Protein AF-A0A8T3TW30-F1 (afdb_monomer_lite)

pLDDT: mean 92.32, std 4.97, range [72.94, 98.19]

Sequence (101 aa):
MQRTKDGTIIVSATDLVGYLACDHLSTLELGRVEGKWERPPRRADPTVQFMQDRGDAHEAAHLAKLRGEGRSVIEIQTDELRTPAQLHAAEAATLDAMREG

Foldseek 3Di:
DAADPVGDDDDDPVLVVLCVVPVVSNVVVVCCNVVVDDDDDDDDDVVVVVVVVVVVVVVVVVVVVCVVVVHDDDDQDDPPQPDPVSVVVSVVVVVVVVVVD

Structure (mmCIF, N/CA/C/O backbone):
data_AF-A0A8T3TW30-F1
#
_entry.id   AF-A0A8T3TW30-F1
#
loop_
_atom_site.group_PDB
_atom_site.id
_atom_site.type_symbol
_atom_site.label_atom_id
_atom_site.label_alt_id
_atom_site.label_comp_id
_atom_site.label_asym_id
_atom_site.label_entity_id
_atom_site.label_seq_id
_atom_site.pdbx_PDB_ins_code
_atom_site.Cartn_x
_atom_site.Cartn_y
_atom_site.Cartn_z
_atom_site.occupancy
_atom_site.B_iso_or_equiv
_atom_site.auth_seq_id
_atom_site.auth_comp_id
_atom_site.auth_asym_id
_atom_site.auth_atom_id
_atom_site.pdbx_PDB_model_num
ATOM 1 N N . MET A 1 1 ? 5.882 -0.447 -8.440 1.00 90.44 1 MET A N 1
ATOM 2 C CA . MET A 1 1 ? 6.440 0.827 -8.920 1.00 90.44 1 MET A CA 1
ATOM 3 C C . MET A 1 1 ? 5.502 1.434 -9.944 1.00 90.44 1 MET A C 1
ATOM 5 O O . MET A 1 1 ? 4.909 0.706 -10.748 1.00 90.44 1 MET A O 1
ATOM 9 N N . GLN A 1 2 ? 5.371 2.754 -9.930 1.00 88.75 2 GLN A N 1
ATOM 10 C CA . GLN A 1 2 ? 4.594 3.532 -10.894 1.00 88.75 2 GLN A CA 1
ATOM 11 C C . GLN A 1 2 ? 5.421 4.729 -11.366 1.00 88.75 2 GLN A C 1
ATOM 13 O O . GLN A 1 2 ? 6.267 5.217 -10.624 1.00 88.75 2 GLN A O 1
ATOM 18 N N . ARG A 1 3 ? 5.171 5.201 -12.589 1.00 89.50 3 ARG A N 1
ATOM 19 C CA . ARG A 1 3 ? 5.806 6.401 -13.140 1.00 89.50 3 ARG A CA 1
ATOM 20 C C . ARG A 1 3 ? 4.741 7.453 -13.414 1.00 89.50 3 ARG A C 1
ATOM 22 O O . ARG A 1 3 ? 3.746 7.166 -14.078 1.00 89.50 3 ARG A O 1
ATOM 29 N N . THR A 1 4 ? 4.943 8.650 -12.889 1.00 86.88 4 THR A N 1
ATOM 30 C CA . THR A 1 4 ? 4.053 9.793 -13.099 1.00 86.88 4 THR A CA 1
ATOM 31 C C . THR A 1 4 ? 4.309 10.456 -14.456 1.00 86.88 4 THR A C 1
ATOM 33 O O . THR A 1 4 ? 5.280 10.143 -15.150 1.00 86.88 4 THR A O 1
ATOM 36 N N . LYS A 1 5 ? 3.445 11.400 -14.857 1.00 85.94 5 LYS A N 1
ATOM 37 C CA . LYS A 1 5 ? 3.590 12.126 -16.135 1.00 85.94 5 LYS A CA 1
ATOM 38 C C . LYS A 1 5 ? 4.865 12.976 -16.203 1.00 85.94 5 LYS A C 1
ATOM 40 O O . LYS A 1 5 ? 5.448 13.098 -17.272 1.00 85.94 5 LYS A O 1
ATOM 45 N N . ASP A 1 6 ? 5.293 13.533 -15.075 1.00 87.25 6 ASP A N 1
ATOM 46 C CA . ASP A 1 6 ? 6.541 14.289 -14.896 1.00 87.25 6 ASP A CA 1
ATOM 47 C C . ASP A 1 6 ? 7.782 13.387 -14.767 1.00 87.25 6 ASP A C 1
ATOM 49 O O . ASP A 1 6 ? 8.903 13.877 -14.695 1.00 87.25 6 ASP A O 1
ATOM 53 N N . GLY A 1 7 ? 7.605 12.062 -14.795 1.00 86.69 7 GLY A N 1
ATOM 54 C CA . GLY A 1 7 ? 8.696 11.092 -14.804 1.00 86.69 7 GLY A CA 1
ATOM 55 C C . GLY A 1 7 ? 9.160 10.629 -13.424 1.00 86.69 7 GLY A C 1
ATOM 56 O O . GLY A 1 7 ? 10.019 9.748 -13.370 1.00 86.69 7 GLY A O 1
ATOM 57 N N . THR A 1 8 ? 8.572 11.148 -12.345 1.00 87.62 8 THR A N 1
ATOM 58 C CA . THR A 1 8 ? 8.812 10.704 -10.967 1.00 87.62 8 THR A CA 1
ATOM 59 C C . THR A 1 8 ? 8.400 9.240 -10.788 1.00 87.62 8 THR A C 1
ATOM 61 O O . THR A 1 8 ? 7.352 8.804 -11.275 1.00 87.62 8 THR A O 1
ATOM 64 N N . ILE A 1 9 ? 9.230 8.463 -10.086 1.00 89.75 9 ILE A N 1
ATOM 65 C CA . ILE A 1 9 ? 8.931 7.070 -9.739 1.00 89.75 9 ILE A CA 1
ATOM 66 C C .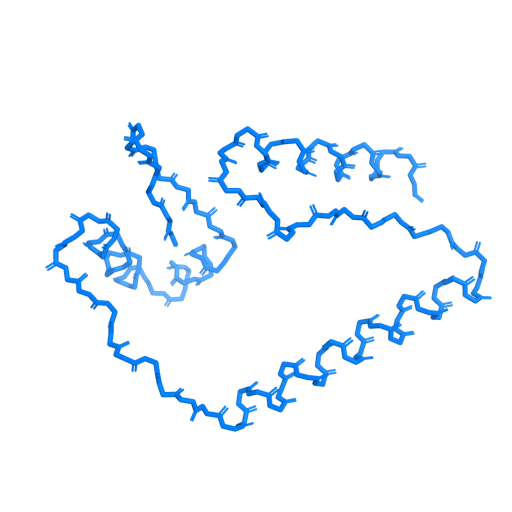 ILE A 1 9 ? 8.347 7.021 -8.332 1.00 89.75 9 ILE A C 1
ATOM 68 O O . ILE A 1 9 ? 8.960 7.490 -7.378 1.00 89.75 9 ILE A O 1
ATOM 72 N N . ILE A 1 10 ? 7.174 6.408 -8.215 1.00 89.62 10 ILE A N 1
ATOM 73 C CA . ILE A 1 10 ? 6.507 6.125 -6.947 1.00 89.62 10 ILE A CA 1
ATOM 74 C C . ILE A 1 10 ? 6.709 4.647 -6.623 1.00 89.62 10 ILE A C 1
ATOM 76 O O . ILE A 1 10 ? 6.458 3.768 -7.461 1.00 89.62 10 ILE A O 1
ATOM 80 N N . VAL A 1 11 ? 7.148 4.380 -5.396 1.00 90.94 11 VAL A N 1
ATOM 81 C CA . VAL A 1 11 ? 7.360 3.034 -4.858 1.00 90.94 11 VAL A CA 1
ATOM 82 C C . VAL A 1 11 ? 6.371 2.752 -3.732 1.00 90.94 11 VAL A C 1
ATOM 84 O O . VAL A 1 11 ? 5.975 3.660 -3.007 1.00 90.94 11 VAL A O 1
ATOM 87 N N . SER A 1 12 ? 5.959 1.494 -3.596 1.00 89.62 12 SER A N 1
ATOM 88 C CA . SER A 1 12 ? 5.096 1.028 -2.508 1.00 89.62 12 SER A CA 1
ATOM 89 C C . SER A 1 12 ? 5.827 0.061 -1.575 1.00 89.62 12 SER A C 1
ATOM 91 O O . SER A 1 12 ? 6.931 -0.403 -1.869 1.00 89.62 12 SER A O 1
ATOM 93 N N . ALA A 1 13 ? 5.182 -0.315 -0.467 1.00 91.56 13 ALA A N 1
ATOM 94 C CA . ALA A 1 13 ? 5.689 -1.354 0.430 1.00 91.56 13 ALA A CA 1
ATOM 95 C C . ALA A 1 13 ? 5.971 -2.681 -0.303 1.00 91.56 13 ALA A C 1
ATOM 97 O O . ALA A 1 13 ? 6.951 -3.357 -0.002 1.00 91.56 13 ALA A O 1
ATOM 98 N N . THR A 1 14 ? 5.165 -3.035 -1.311 1.00 91.12 14 THR A N 1
ATOM 99 C CA . THR A 1 14 ? 5.397 -4.229 -2.139 1.00 91.12 14 THR A CA 1
ATOM 100 C C . THR A 1 14 ? 6.705 -4.144 -2.921 1.00 91.12 14 THR A C 1
ATOM 102 O O . THR A 1 14 ? 7.388 -5.155 -3.051 1.00 91.12 14 THR A O 1
ATOM 105 N N . ASP A 1 15 ? 7.079 -2.962 -3.416 1.00 94.06 15 ASP A N 1
ATOM 106 C CA . ASP A 1 15 ? 8.349 -2.778 -4.128 1.00 94.06 15 ASP A CA 1
ATOM 107 C C . ASP A 1 15 ? 9.543 -2.945 -3.184 1.00 94.06 15 ASP A C 1
ATOM 109 O O . ASP A 1 15 ? 10.537 -3.569 -3.549 1.00 94.06 15 ASP A O 1
ATOM 113 N N . LEU A 1 16 ? 9.424 -2.444 -1.949 1.00 94.12 16 LEU A N 1
ATOM 114 C CA . LEU A 1 16 ? 10.443 -2.627 -0.917 1.00 94.12 16 LEU A CA 1
ATOM 115 C C . LEU A 1 16 ? 10.595 -4.103 -0.532 1.00 94.12 16 LEU A C 1
ATOM 117 O O . LEU A 1 16 ? 11.709 -4.618 -0.507 1.00 94.12 16 LEU A O 1
ATOM 121 N N . VAL A 1 17 ? 9.486 -4.801 -0.268 1.00 96.06 17 VAL A N 1
ATOM 122 C CA . VAL A 1 17 ? 9.503 -6.244 0.027 1.00 96.06 17 VAL A CA 1
ATOM 123 C C . VAL A 1 17 ? 10.085 -7.027 -1.151 1.00 96.06 17 VAL A C 1
ATOM 125 O O . VAL A 1 17 ? 10.898 -7.924 -0.943 1.00 96.06 17 VAL A O 1
ATOM 128 N N . GLY A 1 18 ? 9.722 -6.658 -2.382 1.00 94.19 18 GLY A N 1
ATOM 129 C CA . GLY A 1 18 ? 10.276 -7.242 -3.599 1.00 94.19 18 GLY A CA 1
ATOM 130 C C . GLY A 1 18 ? 11.793 -7.088 -3.678 1.00 94.19 18 GLY A C 1
ATOM 131 O O . GLY A 1 18 ? 12.480 -8.082 -3.887 1.00 94.19 18 GLY A O 1
ATOM 132 N N . TYR A 1 19 ? 12.312 -5.882 -3.425 1.00 95.00 19 TYR A N 1
ATOM 133 C CA . TYR A 1 19 ? 13.751 -5.614 -3.376 1.00 95.00 19 TYR A CA 1
ATOM 134 C C . TYR A 1 19 ? 14.469 -6.443 -2.305 1.00 95.00 19 TYR A C 1
ATOM 136 O O . TYR A 1 19 ? 15.507 -7.039 -2.578 1.00 95.00 19 TYR A O 1
ATOM 144 N N . LEU A 1 20 ? 13.909 -6.497 -1.092 1.00 96.50 20 LEU A N 1
ATOM 145 C CA . LEU A 1 20 ? 14.489 -7.249 0.024 1.00 96.50 20 LEU A CA 1
ATOM 146 C C . LEU A 1 20 ? 14.504 -8.760 -0.236 1.00 96.50 20 LEU A C 1
ATOM 148 O O . LEU A 1 20 ? 15.407 -9.450 0.230 1.00 96.50 20 LEU A O 1
ATOM 152 N N . ALA A 1 21 ? 13.516 -9.274 -0.969 1.00 95.50 21 ALA A N 1
ATOM 153 C CA . ALA A 1 21 ? 13.478 -10.671 -1.379 1.00 95.50 21 ALA A CA 1
ATOM 154 C C . ALA A 1 21 ? 14.445 -10.958 -2.540 1.00 95.50 21 ALA A C 1
ATOM 156 O O . ALA A 1 21 ? 15.084 -12.009 -2.563 1.00 95.50 21 ALA A O 1
ATOM 157 N N . CYS A 1 22 ? 14.523 -10.052 -3.519 1.00 95.81 22 CYS A N 1
ATOM 158 C CA . CYS A 1 22 ? 15.358 -10.179 -4.706 1.00 95.81 22 CYS A CA 1
ATOM 159 C C . CYS A 1 22 ? 15.562 -8.809 -5.377 1.00 95.81 22 CYS A C 1
ATOM 161 O O . CYS A 1 22 ? 14.644 -8.245 -5.974 1.00 95.81 22 CYS A O 1
ATOM 163 N N . ASP A 1 23 ? 16.790 -8.304 -5.365 1.00 92.94 23 ASP A N 1
ATOM 164 C CA . ASP A 1 23 ? 17.180 -7.057 -6.031 1.00 92.94 23 ASP A CA 1
ATOM 165 C C . ASP A 1 23 ? 16.857 -7.050 -7.539 1.00 92.94 23 ASP A C 1
ATOM 167 O O . ASP A 1 23 ? 16.370 -6.048 -8.072 1.00 92.94 23 ASP A O 1
ATOM 171 N N . HIS A 1 24 ? 17.026 -8.188 -8.219 1.00 94.94 24 HI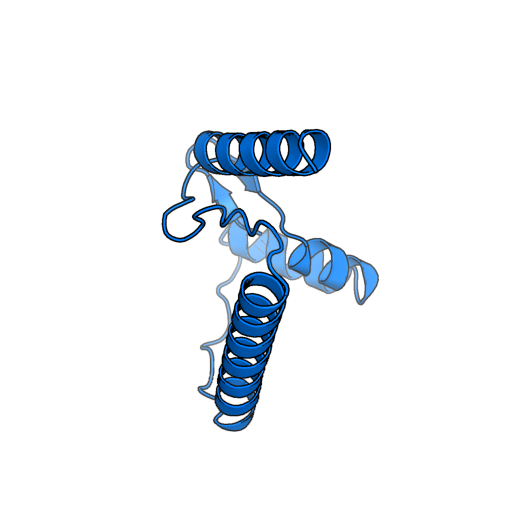S A N 1
ATOM 172 C CA . HIS A 1 24 ? 16.691 -8.348 -9.636 1.00 94.94 24 HIS A CA 1
ATOM 173 C C . HIS A 1 24 ? 15.198 -8.108 -9.924 1.00 94.94 24 HIS A C 1
ATOM 175 O O . HIS A 1 24 ? 14.859 -7.559 -10.975 1.00 94.94 24 HIS A O 1
ATOM 181 N N . LEU A 1 25 ? 14.291 -8.434 -8.995 1.00 93.88 25 LEU A N 1
ATOM 182 C CA . LEU A 1 25 ? 12.863 -8.145 -9.169 1.00 93.88 25 LEU A CA 1
ATOM 183 C C . LEU A 1 25 ? 12.610 -6.636 -9.281 1.00 93.88 25 LEU A C 1
ATOM 185 O O . LEU A 1 25 ? 11.809 -6.204 -10.110 1.00 93.88 25 LEU A O 1
ATOM 189 N N . SER A 1 26 ? 13.336 -5.824 -8.515 1.00 94.19 26 SER A N 1
ATOM 190 C CA . SER A 1 26 ? 13.246 -4.365 -8.610 1.00 94.19 26 SER A CA 1
ATOM 191 C C . SER A 1 26 ? 13.787 -3.837 -9.934 1.00 94.19 26 SER A C 1
ATOM 193 O O . SER A 1 26 ? 13.191 -2.928 -10.507 1.00 94.19 26 SER A O 1
ATOM 195 N N . THR A 1 27 ? 14.860 -4.425 -10.475 1.00 94.56 27 THR A N 1
ATOM 196 C CA . THR A 1 27 ? 15.334 -4.105 -11.833 1.00 94.56 27 THR A CA 1
ATOM 197 C C . THR A 1 27 ? 14.274 -4.432 -12.888 1.00 94.56 27 THR A C 1
ATOM 199 O O . THR A 1 27 ? 14.040 -3.629 -13.794 1.00 94.56 27 THR A O 1
ATOM 202 N N . LEU A 1 28 ? 13.598 -5.579 -12.754 1.00 94.88 28 LEU A N 1
ATOM 203 C CA . LEU A 1 28 ? 12.503 -5.979 -13.640 1.00 94.88 28 LEU A CA 1
ATOM 204 C C . LEU A 1 28 ? 11.314 -5.010 -13.546 1.00 94.88 28 LEU A C 1
ATOM 206 O O . LEU A 1 28 ? 10.766 -4.587 -14.563 1.00 94.88 28 LEU A O 1
ATOM 210 N N . GLU A 1 29 ? 10.925 -4.603 -12.342 1.00 94.12 29 GLU A N 1
ATOM 211 C CA . GLU A 1 29 ? 9.849 -3.628 -12.154 1.00 94.12 29 GLU A CA 1
ATOM 212 C C . GLU A 1 29 ? 10.220 -2.229 -12.659 1.00 94.12 29 GLU A C 1
ATOM 214 O O . GLU A 1 29 ? 9.367 -1.558 -13.250 1.00 94.12 29 GLU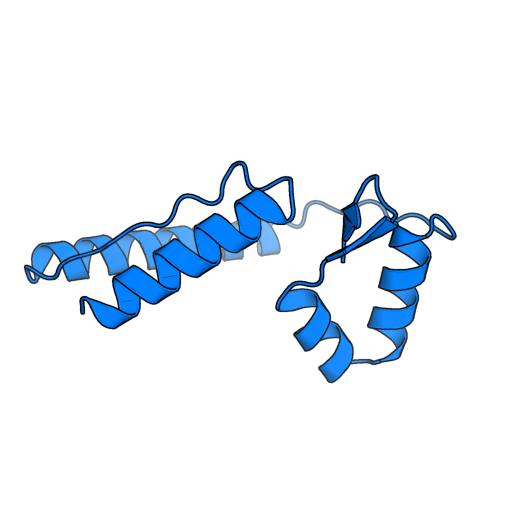 A O 1
ATOM 219 N N . LEU A 1 30 ? 11.484 -1.816 -12.517 1.00 94.12 30 LEU A N 1
ATOM 220 C CA . LEU A 1 30 ? 11.981 -0.553 -13.057 1.00 94.12 30 LEU A CA 1
ATOM 221 C C . LEU A 1 30 ? 11.905 -0.535 -14.588 1.00 94.12 30 LEU A C 1
ATOM 223 O O . LEU A 1 30 ? 11.302 0.364 -15.171 1.00 94.12 30 LEU A O 1
ATOM 227 N N . GLY A 1 31 ? 12.442 -1.555 -15.260 1.00 95.25 31 GLY A N 1
ATOM 228 C CA . GLY A 1 31 ? 12.385 -1.586 -16.721 1.00 95.25 31 GLY A CA 1
ATOM 229 C C . GLY A 1 31 ? 10.955 -1.673 -17.262 1.00 95.25 31 GLY A C 1
ATOM 230 O O . GLY A 1 31 ? 10.673 -1.113 -18.319 1.00 95.25 31 GLY A O 1
ATOM 231 N N . ARG A 1 32 ? 10.014 -2.255 -16.506 1.00 95.12 32 ARG A N 1
ATOM 232 C CA . ARG A 1 32 ? 8.587 -2.209 -16.850 1.00 95.12 32 ARG A CA 1
ATOM 233 C C . ARG A 1 32 ? 8.025 -0.790 -16.801 1.00 95.12 32 ARG A C 1
ATOM 235 O O . ARG A 1 32 ? 7.312 -0.394 -17.718 1.00 95.12 32 ARG A O 1
ATOM 242 N N . VAL A 1 33 ? 8.304 -0.015 -15.747 1.00 94.00 33 VAL A N 1
ATOM 243 C CA . VAL A 1 33 ? 7.814 1.379 -15.665 1.00 94.00 33 VAL A CA 1
ATOM 244 C C . VAL A 1 33 ? 8.513 2.314 -16.657 1.00 94.00 33 VAL A C 1
ATOM 246 O O . VAL A 1 33 ? 7.954 3.347 -17.021 1.00 94.00 33 VAL A O 1
ATOM 249 N N . GLU A 1 34 ? 9.697 1.935 -17.136 1.00 93.38 34 GLU A N 1
ATOM 250 C CA . GLU A 1 34 ? 10.410 2.590 -18.238 1.00 93.38 34 GLU A CA 1
ATOM 251 C C . GLU A 1 34 ? 9.930 2.142 -19.632 1.00 93.38 34 GLU A C 1
ATOM 253 O O . GLU A 1 34 ? 10.354 2.717 -20.632 1.00 93.38 34 GLU A O 1
ATOM 258 N N . GLY A 1 35 ? 9.047 1.140 -19.720 1.00 93.50 35 GLY A N 1
ATOM 259 C CA . GLY A 1 35 ? 8.503 0.637 -20.986 1.00 93.50 35 GLY A CA 1
ATOM 260 C C . GLY A 1 35 ? 9.427 -0.309 -21.760 1.00 93.50 35 GLY A C 1
ATOM 261 O O . GLY A 1 35 ? 9.206 -0.537 -22.945 1.00 93.50 35 GLY A O 1
ATOM 262 N N . LYS A 1 36 ? 10.457 -0.877 -21.120 1.00 96.38 36 LYS A N 1
ATOM 263 C CA . LYS A 1 36 ? 11.371 -1.856 -21.741 1.00 96.38 36 LYS A CA 1
ATOM 264 C C . LYS A 1 36 ? 10.715 -3.221 -21.964 1.00 96.38 36 LYS A C 1
ATOM 266 O O . LYS A 1 36 ? 11.119 -3.954 -22.861 1.00 96.38 36 LYS A O 1
ATOM 271 N N . TRP A 1 37 ? 9.725 -3.567 -21.144 1.00 95.38 37 TRP A N 1
ATOM 272 C CA . TRP A 1 37 ? 8.924 -4.786 -21.262 1.00 95.38 37 TRP A CA 1
ATOM 273 C C . TRP A 1 37 ? 7.579 -4.624 -20.555 1.00 95.38 37 TRP A C 1
ATOM 275 O O . TRP A 1 37 ? 7.410 -3.785 -19.669 1.00 95.38 37 TRP A O 1
ATOM 285 N N . GLU A 1 38 ? 6.624 -5.471 -20.922 1.00 92.50 38 GLU A N 1
ATOM 286 C CA . GLU A 1 38 ? 5.312 -5.536 -20.286 1.00 92.50 38 GLU A CA 1
ATOM 287 C C . GLU A 1 38 ? 5.264 -6.626 -19.212 1.00 92.50 38 GLU A C 1
ATOM 289 O O . GLU A 1 38 ? 6.056 -7.572 -19.204 1.00 92.50 38 GLU A O 1
ATOM 294 N N . ARG A 1 39 ? 4.311 -6.503 -18.282 1.00 88.19 39 ARG A N 1
ATOM 295 C CA . ARG A 1 39 ? 4.029 -7.586 -17.335 1.00 88.19 39 ARG A CA 1
ATOM 296 C C . ARG A 1 39 ? 3.431 -8.769 -18.097 1.00 88.19 39 ARG A C 1
ATOM 298 O O . ARG A 1 39 ? 2.555 -8.550 -18.933 1.00 88.19 39 ARG A O 1
ATOM 305 N N . PRO A 1 40 ? 3.812 -10.011 -17.760 1.00 87.50 40 PRO A N 1
ATOM 306 C CA . PRO A 1 40 ? 3.087 -11.174 -18.239 1.00 87.50 40 PRO A CA 1
ATOM 307 C C . PRO A 1 40 ? 1.591 -11.044 -17.914 1.00 87.50 40 PRO A C 1
ATOM 309 O O . PRO A 1 40 ? 1.245 -10.489 -16.861 1.00 87.50 40 PRO A O 1
ATOM 312 N N . PRO A 1 41 ? 0.698 -11.560 -18.775 1.00 87.12 41 PRO A N 1
ATOM 313 C CA . PRO A 1 41 ? -0.731 -11.523 -18.510 1.00 87.12 41 PRO A CA 1
ATOM 314 C C . PRO A 1 41 ? -1.018 -12.197 -17.169 1.00 87.12 41 PRO A C 1
ATOM 316 O O . PRO A 1 41 ? -0.608 -13.336 -16.920 1.00 87.12 41 PRO A O 1
ATOM 319 N N . ARG A 1 42 ? -1.718 -11.479 -16.286 1.00 82.19 42 ARG A N 1
ATOM 320 C CA . ARG A 1 42 ? -2.124 -12.020 -14.991 1.00 82.19 42 ARG A CA 1
ATOM 321 C C . ARG A 1 42 ? -3.113 -13.154 -15.240 1.00 82.19 42 ARG A C 1
ATOM 323 O O . ARG A 1 42 ? -4.138 -12.961 -15.887 1.00 82.19 42 ARG A O 1
ATOM 330 N N . ARG A 1 43 ? -2.812 -14.334 -14.706 1.00 83.00 43 ARG A N 1
ATOM 331 C CA . ARG A 1 43 ? -3.774 -15.435 -14.650 1.00 83.00 43 ARG A CA 1
ATOM 332 C C . ARG A 1 43 ? -4.667 -15.218 -13.437 1.00 83.00 43 ARG A C 1
ATOM 334 O O . ARG A 1 43 ? -4.161 -14.918 -12.357 1.00 83.00 43 ARG A O 1
ATOM 341 N N . ALA A 1 44 ? -5.977 -15.334 -13.629 1.00 83.94 44 ALA A N 1
ATOM 342 C CA . ALA A 1 44 ? -6.900 -15.402 -12.509 1.00 8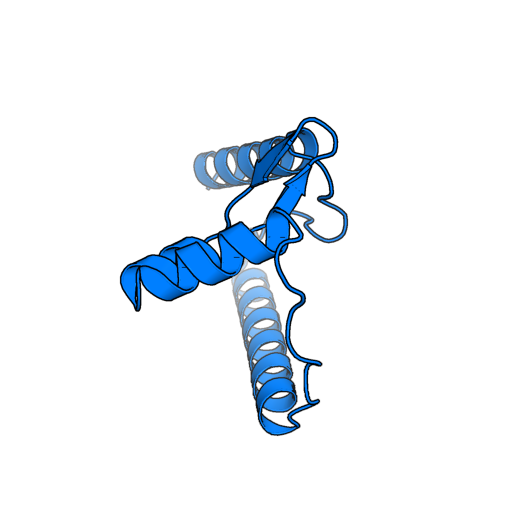3.94 44 ALA A CA 1
ATOM 343 C C . ALA A 1 44 ? -6.615 -16.705 -11.756 1.00 83.94 44 ALA A C 1
ATOM 345 O O . ALA A 1 44 ? -6.770 -17.789 -12.316 1.00 83.94 44 ALA A O 1
ATOM 346 N N . ASP A 1 45 ? -6.142 -16.5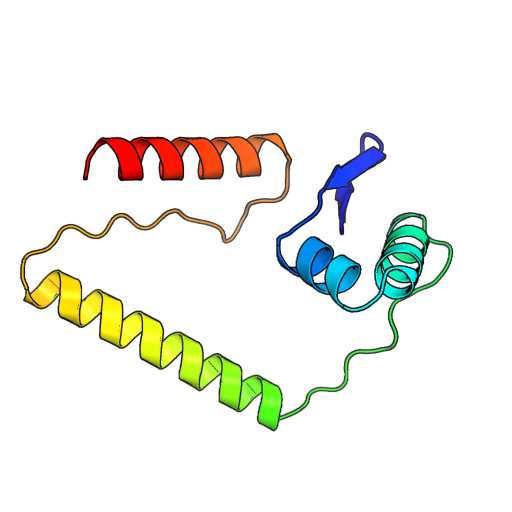83 -10.520 1.00 91.38 45 ASP A N 1
ATOM 347 C CA . ASP A 1 45 ? -5.939 -17.712 -9.622 1.00 91.38 45 ASP A CA 1
ATOM 348 C C . ASP A 1 45 ? -7.054 -17.676 -8.569 1.00 91.38 45 ASP A C 1
ATOM 350 O O . ASP A 1 45 ? -7.063 -16.770 -7.728 1.00 91.38 45 ASP A O 1
ATOM 354 N N . PRO A 1 46 ? -8.006 -18.627 -8.605 1.00 93.88 46 PRO A N 1
ATOM 355 C CA . PRO A 1 46 ? -9.092 -18.691 -7.632 1.00 93.88 46 PRO A CA 1
ATOM 356 C C . PRO A 1 46 ? -8.604 -18.755 -6.181 1.00 93.88 46 PRO A C 1
ATOM 358 O O . PRO A 1 46 ? -9.283 -18.262 -5.287 1.00 93.88 46 PRO A O 1
ATOM 361 N N . THR A 1 47 ? -7.417 -19.319 -5.939 1.00 95.62 47 THR A N 1
ATOM 362 C CA . THR A 1 47 ? -6.815 -19.401 -4.602 1.00 95.62 47 THR A CA 1
ATOM 363 C C . THR A 1 47 ? -6.387 -18.024 -4.116 1.00 95.62 47 THR A C 1
ATOM 365 O O . THR A 1 47 ? -6.605 -17.685 -2.956 1.00 95.62 47 THR A O 1
ATOM 368 N N . VAL A 1 48 ? -5.805 -17.208 -5.003 1.00 93.12 48 VAL A N 1
ATOM 369 C CA . VAL A 1 48 ? -5.428 -15.825 -4.680 1.00 93.12 48 VAL A CA 1
ATOM 370 C C . VAL A 1 48 ? -6.670 -15.007 -4.361 1.00 93.12 48 VAL A C 1
ATOM 372 O O . VAL A 1 48 ? -6.684 -14.335 -3.334 1.00 93.12 48 VAL A O 1
ATOM 375 N N . GLN A 1 49 ? -7.719 -15.121 -5.180 1.00 93.94 49 GLN A N 1
ATOM 376 C CA . GLN A 1 49 ? -8.976 -14.418 -4.926 1.00 93.94 49 GLN A CA 1
ATOM 377 C C . GLN A 1 49 ? -9.585 -14.833 -3.582 1.00 93.94 49 GLN A C 1
ATOM 379 O O . GLN A 1 49 ? -9.900 -13.984 -2.759 1.00 93.94 49 GLN A O 1
ATOM 384 N N . PHE A 1 50 ? -9.656 -16.138 -3.309 1.00 96.50 50 PHE A N 1
ATOM 385 C CA . PHE A 1 50 ? -10.166 -16.654 -2.040 1.00 96.50 50 PHE A CA 1
ATOM 386 C C . PHE A 1 50 ? -9.385 -16.126 -0.824 1.00 96.50 50 PHE A C 1
ATOM 388 O O . PHE A 1 50 ? -9.980 -15.783 0.198 1.00 96.50 50 PHE A O 1
ATOM 395 N N . MET A 1 51 ? -8.052 -16.046 -0.918 1.00 96.62 51 MET A N 1
ATOM 396 C CA . MET A 1 51 ? -7.221 -15.474 0.147 1.00 96.62 51 MET A CA 1
ATOM 397 C C . MET A 1 51 ? -7.497 -13.981 0.358 1.00 96.62 51 MET A C 1
ATOM 399 O O . MET A 1 51 ? -7.536 -13.543 1.506 1.00 96.62 51 MET A O 1
ATOM 403 N N . GLN A 1 52 ? -7.705 -13.219 -0.721 1.00 94.44 52 GLN A N 1
ATOM 404 C CA . GLN A 1 52 ? -8.052 -11.795 -0.650 1.00 94.44 52 GLN A CA 1
ATOM 405 C C . GLN A 1 52 ? -9.409 -11.596 0.028 1.00 94.44 52 GLN A C 1
ATOM 407 O O . GLN A 1 52 ? -9.471 -10.922 1.051 1.00 94.44 52 GLN A O 1
ATOM 412 N N . ASP A 1 53 ? -10.447 -12.298 -0.433 1.00 96.94 53 ASP A N 1
ATOM 413 C CA . ASP A 1 53 ? -11.797 -12.216 0.141 1.00 96.94 53 ASP A CA 1
ATOM 414 C C . ASP A 1 53 ? -11.792 -12.545 1.646 1.00 96.94 53 ASP A C 1
ATOM 416 O O . ASP A 1 53 ? -12.498 -11.934 2.455 1.00 96.94 53 ASP A O 1
ATOM 420 N N . ARG A 1 54 ? -10.969 -13.522 2.053 1.00 97.94 54 ARG A N 1
ATOM 421 C CA . ARG A 1 54 ? -10.818 -13.898 3.462 1.00 97.94 54 ARG A CA 1
ATOM 422 C C . ARG A 1 54 ? -10.099 -12.825 4.280 1.00 97.94 54 ARG A C 1
ATOM 424 O O . ARG A 1 54 ? -10.453 -12.648 5.448 1.00 97.94 54 ARG A O 1
ATOM 431 N N . GLY A 1 55 ? -9.106 -12.160 3.692 1.00 97.25 55 GLY A N 1
ATOM 432 C CA . GLY A 1 55 ? -8.408 -11.017 4.279 1.00 97.25 55 GLY A CA 1
ATOM 433 C C . GLY A 1 55 ? -9.358 -9.849 4.521 1.00 97.25 55 GLY A C 1
ATOM 434 O O . GLY A 1 55 ? -9.479 -9.397 5.657 1.00 97.25 55 GLY A O 1
ATOM 435 N N . ASP A 1 56 ? -10.124 -9.466 3.501 1.00 96.75 56 ASP A N 1
ATOM 436 C CA . ASP A 1 56 ? -11.094 -8.369 3.578 1.00 96.75 56 ASP A CA 1
ATOM 437 C C . ASP A 1 56 ? -12.168 -8.654 4.642 1.00 96.75 56 ASP A C 1
ATOM 439 O O . ASP A 1 56 ? -12.488 -7.812 5.484 1.00 96.75 56 ASP A O 1
ATOM 443 N N . ALA A 1 57 ? -12.680 -9.891 4.682 1.00 98.19 57 ALA A N 1
ATOM 444 C CA . ALA A 1 57 ? -13.635 -10.311 5.705 1.00 98.19 57 ALA A CA 1
ATOM 445 C C . ALA A 1 57 ? -13.042 -10.269 7.126 1.00 98.19 57 ALA A C 1
ATOM 447 O O . ALA A 1 57 ? -13.755 -9.972 8.088 1.00 98.19 57 ALA A O 1
ATOM 448 N N . HIS A 1 58 ? -11.753 -10.591 7.279 1.00 98.06 58 HIS A N 1
ATOM 449 C CA . HIS A 1 58 ? -11.063 -10.500 8.564 1.00 98.06 58 HIS A CA 1
ATOM 450 C C . HIS A 1 58 ? -10.914 -9.045 9.017 1.00 98.06 58 HIS A C 1
ATOM 452 O O . HIS A 1 58 ? -11.219 -8.739 10.171 1.00 98.06 58 HIS A O 1
ATOM 458 N N . GLU A 1 59 ? -10.497 -8.156 8.116 1.00 96.44 59 GLU A N 1
ATOM 459 C CA . GLU A 1 59 ? -10.337 -6.731 8.401 1.00 96.44 59 GLU A CA 1
ATOM 460 C C . GLU A 1 59 ? -11.676 -6.082 8.775 1.00 96.44 59 GLU A C 1
ATOM 462 O O . GLU A 1 59 ? -11.785 -5.464 9.836 1.00 96.44 59 GLU A O 1
ATOM 467 N N . ALA A 1 60 ? -12.738 -6.329 8.003 1.00 96.69 60 ALA A N 1
ATOM 468 C CA . ALA A 1 60 ? -14.077 -5.824 8.306 1.00 96.69 60 ALA A CA 1
ATOM 469 C C . ALA A 1 60 ? -14.579 -6.285 9.688 1.00 96.69 60 ALA A C 1
ATOM 471 O O . ALA A 1 60 ? -15.109 -5.487 10.468 1.00 96.69 60 ALA A O 1
ATOM 472 N N . ALA A 1 61 ? -14.374 -7.563 10.031 1.00 98.06 61 ALA A N 1
ATOM 473 C CA . ALA A 1 61 ? -14.728 -8.097 11.345 1.00 98.06 61 ALA A CA 1
ATOM 474 C C . ALA A 1 61 ? -13.894 -7.464 12.473 1.00 98.06 61 ALA A C 1
ATOM 476 O O . ALA A 1 61 ? -14.418 -7.202 13.560 1.00 98.06 61 ALA A O 1
ATOM 477 N N . HIS A 1 62 ? -12.610 -7.195 12.226 1.00 97.75 62 HIS A N 1
ATOM 478 C CA . HIS A 1 62 ? -11.736 -6.525 13.182 1.00 97.75 62 HIS A CA 1
ATOM 479 C C . HIS A 1 62 ? -12.189 -5.084 13.452 1.00 97.75 62 HIS A C 1
ATOM 481 O O . HIS A 1 62 ? -12.365 -4.712 14.613 1.00 97.75 62 HIS A O 1
ATOM 487 N N . LEU A 1 63 ? -12.472 -4.301 12.407 1.00 96.81 63 LEU A N 1
ATOM 488 C CA . LEU A 1 63 ? -12.970 -2.928 12.543 1.00 96.81 63 LEU A CA 1
ATOM 489 C C . LEU A 1 63 ? -14.326 -2.878 13.260 1.00 96.81 63 LEU A C 1
ATOM 491 O O . LEU A 1 63 ? -14.533 -2.040 14.139 1.00 96.81 63 LEU A O 1
ATOM 495 N N . ALA A 1 64 ? -15.243 -3.799 12.941 1.00 97.25 64 ALA A N 1
ATOM 496 C CA . ALA A 1 64 ? -16.529 -3.911 13.630 1.00 97.25 64 ALA A CA 1
ATOM 497 C C . ALA A 1 64 ? -16.354 -4.210 15.128 1.00 97.25 64 ALA A C 1
ATOM 499 O O . ALA A 1 64 ? -17.030 -3.606 15.962 1.00 97.25 64 ALA A O 1
ATOM 500 N N . LYS A 1 65 ? -15.411 -5.094 15.479 1.00 98.19 65 LYS A N 1
ATOM 501 C CA . LYS A 1 65 ? -15.064 -5.377 16.875 1.00 98.19 65 LYS A CA 1
ATOM 502 C C . LYS A 1 65 ? -14.526 -4.131 17.586 1.00 98.19 65 LYS A C 1
ATOM 504 O O . LYS A 1 65 ? -15.008 -3.825 18.671 1.00 98.19 65 LYS A O 1
ATOM 509 N N . LEU A 1 66 ? -13.579 -3.401 16.988 1.00 97.19 66 LEU A N 1
ATOM 510 C CA . LEU A 1 66 ? -13.023 -2.174 17.580 1.00 97.19 66 LEU A CA 1
ATOM 511 C C . LEU A 1 66 ? -14.123 -1.138 17.861 1.00 97.19 66 LEU A C 1
ATOM 513 O O . LEU A 1 66 ? -14.183 -0.586 18.959 1.00 97.19 66 LEU A O 1
ATOM 517 N N . ARG A 1 67 ? -15.043 -0.944 16.908 1.00 96.75 67 ARG A N 1
ATOM 518 C CA . ARG A 1 67 ? -16.214 -0.069 17.079 1.00 96.75 67 ARG A CA 1
ATOM 519 C C . ARG A 1 67 ? -17.142 -0.549 18.195 1.00 96.75 67 ARG A C 1
ATOM 521 O O . ARG A 1 67 ? -17.588 0.258 19.004 1.00 96.75 67 ARG A O 1
ATOM 528 N N . GLY A 1 68 ? -17.409 -1.855 18.271 1.00 97.56 68 GLY A N 1
ATOM 529 C CA . GLY A 1 68 ? -18.223 -2.458 19.334 1.00 97.56 68 GLY A CA 1
ATOM 530 C C . GLY A 1 68 ? -17.605 -2.335 20.732 1.00 97.56 68 GLY A C 1
ATOM 531 O O . GLY A 1 68 ? -18.331 -2.248 21.717 1.00 97.56 68 GLY A O 1
ATOM 532 N N . GLU A 1 69 ? -16.276 -2.264 20.821 1.00 97.81 69 GLU A N 1
ATOM 533 C CA . GLU A 1 69 ? -15.539 -1.961 22.056 1.00 97.81 69 GLU A CA 1
ATOM 534 C C . GLU A 1 69 ? -15.546 -0.461 22.417 1.00 97.81 69 GLU A C 1
ATOM 536 O O . GLU A 1 69 ? -14.944 -0.072 23.416 1.00 97.81 69 GLU A O 1
ATOM 541 N N . GLY A 1 70 ? -16.209 0.391 21.626 1.00 96.94 70 GLY A N 1
ATOM 542 C CA . GLY A 1 70 ? -16.263 1.838 21.844 1.00 96.94 70 GLY A CA 1
ATOM 543 C C . GLY A 1 70 ? -14.991 2.581 21.427 1.00 96.94 70 GLY A C 1
ATOM 544 O O . GLY A 1 70 ? -14.798 3.725 21.835 1.00 96.94 70 GLY A O 1
ATOM 545 N N . ARG A 1 71 ? -14.112 1.952 20.635 1.00 95.38 71 ARG A N 1
ATOM 546 C CA . ARG A 1 71 ? -12.901 2.603 20.118 1.00 95.38 71 ARG A CA 1
ATOM 547 C C . ARG A 1 71 ? -13.222 3.461 18.899 1.00 95.38 71 ARG A C 1
ATOM 549 O O . ARG A 1 71 ? -14.093 3.121 18.096 1.00 95.38 71 ARG A O 1
ATOM 556 N N . SER A 1 72 ? -12.465 4.543 18.743 1.00 92.94 72 SER A N 1
ATOM 557 C CA . SER A 1 72 ? -12.476 5.344 17.521 1.00 92.94 72 SER A CA 1
ATOM 558 C C . SER A 1 72 ? -11.784 4.586 16.386 1.00 92.94 72 SER A C 1
ATOM 560 O O . SER A 1 72 ? -10.772 3.921 16.603 1.00 92.94 72 SER A O 1
ATOM 562 N N . VAL A 1 73 ? -12.343 4.672 15.180 1.00 94.25 73 VAL A N 1
ATOM 563 C CA . VAL A 1 73 ? -11.751 4.129 13.951 1.00 94.25 73 VAL A CA 1
ATOM 564 C C . VAL A 1 73 ? -11.814 5.225 12.899 1.00 94.25 73 VAL A C 1
ATOM 566 O O . VAL A 1 73 ? -12.908 5.610 12.481 1.00 94.25 73 VAL A O 1
ATOM 569 N N . ILE A 1 74 ? -10.647 5.704 12.475 1.00 94.31 74 ILE A N 1
ATOM 570 C CA . ILE A 1 74 ? -10.499 6.697 11.410 1.00 94.31 74 ILE A CA 1
ATOM 571 C C . ILE A 1 74 ? -10.109 5.952 10.132 1.00 94.31 74 ILE A C 1
ATOM 573 O O . ILE A 1 74 ? -9.069 5.299 10.084 1.00 94.31 74 ILE A O 1
ATOM 577 N N . GLU A 1 75 ? -10.952 6.031 9.104 1.00 92.69 75 GLU A N 1
ATOM 578 C CA . GLU A 1 75 ? -10.684 5.419 7.799 1.00 92.69 75 GLU A CA 1
ATOM 579 C C . GLU A 1 75 ? -10.123 6.464 6.829 1.00 92.69 75 GLU A C 1
ATOM 581 O O . GLU A 1 75 ? -10.778 7.463 6.525 1.00 92.69 75 GLU A O 1
ATOM 586 N N . ILE A 1 76 ? -8.914 6.221 6.322 1.00 92.81 76 ILE A N 1
ATOM 587 C CA . ILE A 1 76 ? -8.273 7.061 5.306 1.00 92.81 76 ILE A CA 1
ATOM 588 C C . ILE A 1 76 ? -8.652 6.514 3.926 1.00 92.81 76 ILE A C 1
ATOM 590 O O . ILE A 1 76 ? -8.337 5.372 3.604 1.00 92.81 76 ILE A O 1
ATOM 594 N N . GLN A 1 77 ? -9.340 7.313 3.110 1.00 87.62 77 GLN A N 1
ATOM 595 C CA . GLN A 1 77 ? -9.797 6.898 1.777 1.00 87.62 77 GLN A CA 1
ATOM 596 C C . GLN A 1 77 ? -8.611 6.746 0.810 1.00 87.62 77 GLN A C 1
ATOM 598 O O . GLN A 1 77 ? -7.761 7.638 0.735 1.00 87.62 77 GLN A O 1
ATOM 603 N N . THR A 1 78 ? -8.550 5.643 0.051 1.00 83.56 78 THR A N 1
ATOM 604 C CA . THR A 1 78 ? -7.385 5.328 -0.812 1.00 83.56 78 THR A CA 1
ATOM 605 C C . THR A 1 78 ? -7.724 5.032 -2.277 1.00 83.56 78 THR A C 1
ATOM 607 O O . THR A 1 78 ? -6.834 4.889 -3.116 1.00 83.56 78 THR A O 1
ATOM 610 N N . ASP A 1 79 ? -9.007 5.017 -2.612 1.00 79.19 79 ASP A N 1
ATOM 611 C CA . ASP A 1 79 ? -9.576 4.458 -3.839 1.00 79.19 79 ASP A CA 1
ATOM 612 C C . ASP A 1 79 ? -9.185 5.263 -5.098 1.00 79.19 79 ASP A C 1
ATOM 614 O O . ASP A 1 79 ? -9.154 4.746 -6.218 1.00 79.19 79 ASP A O 1
ATOM 618 N N . GLU A 1 80 ? -8.844 6.544 -4.919 1.00 77.25 80 GLU A N 1
ATOM 619 C CA . GLU A 1 80 ? -8.591 7.499 -6.005 1.00 77.25 80 GLU A CA 1
ATOM 620 C C . GLU A 1 80 ? -7.233 8.215 -5.913 1.00 77.25 80 GLU A C 1
ATOM 622 O O . GLU A 1 80 ? -7.033 9.285 -6.499 1.00 77.25 80 GLU A O 1
ATOM 627 N N . LEU A 1 81 ? -6.256 7.630 -5.217 1.00 84.75 81 LEU A N 1
ATOM 628 C CA . LEU A 1 81 ? -4.916 8.212 -5.103 1.00 84.75 81 LEU A CA 1
ATOM 629 C C . LEU A 1 81 ? -4.113 7.968 -6.393 1.00 84.75 81 LEU A C 1
ATOM 631 O O . LEU A 1 81 ? -3.458 6.942 -6.566 1.00 84.75 81 LEU A O 1
ATOM 635 N N . ARG A 1 82 ? -4.179 8.914 -7.336 1.00 81.12 82 ARG A N 1
ATOM 636 C CA . ARG A 1 82 ? -3.544 8.815 -8.668 1.00 81.12 82 ARG A CA 1
ATOM 637 C C . ARG A 1 82 ? -2.372 9.766 -8.879 1.00 81.12 82 ARG A C 1
ATOM 639 O O . ARG A 1 82 ? -1.748 9.746 -9.940 1.00 81.12 82 ARG A O 1
ATOM 646 N N . THR A 1 83 ? -2.086 10.619 -7.904 1.00 84.44 83 THR A N 1
ATOM 647 C CA . THR A 1 83 ? -1.035 11.636 -7.984 1.00 84.44 83 THR A CA 1
ATOM 648 C C . THR A 1 83 ? -0.181 11.634 -6.717 1.00 84.44 83 THR A C 1
ATOM 650 O O . THR A 1 83 ? -0.691 11.296 -5.646 1.00 84.44 83 THR A O 1
ATOM 653 N N . PRO A 1 84 ? 1.092 12.067 -6.796 1.00 85.81 84 PRO A N 1
ATOM 654 C CA . PRO A 1 84 ? 1.929 12.241 -5.609 1.00 85.81 84 PRO A CA 1
ATOM 655 C C . PRO A 1 84 ? 1.279 13.127 -4.542 1.00 85.81 84 PRO A C 1
ATOM 657 O O . PRO A 1 84 ? 1.315 12.799 -3.364 1.00 85.81 84 PRO A O 1
ATOM 660 N N . ALA A 1 85 ? 0.624 14.217 -4.953 1.00 88.44 85 ALA A N 1
ATOM 661 C CA . ALA A 1 85 ? -0.048 15.126 -4.027 1.00 88.44 85 ALA A CA 1
ATOM 662 C C . ALA A 1 85 ? -1.183 14.437 -3.250 1.00 88.44 85 ALA A C 1
ATOM 664 O O . ALA A 1 85 ? -1.311 14.640 -2.047 1.00 88.44 85 ALA A O 1
ATOM 665 N N . GLN A 1 86 ? -1.977 13.590 -3.916 1.00 88.88 86 GLN A N 1
ATOM 666 C CA . GLN A 1 86 ? -3.018 12.804 -3.248 1.00 88.88 86 GLN A CA 1
ATOM 667 C C . GLN A 1 86 ? -2.418 11.787 -2.266 1.00 88.88 86 GLN A C 1
ATOM 669 O O . GLN A 1 86 ? -2.936 11.635 -1.165 1.00 88.88 86 GLN A O 1
ATOM 674 N N . LEU A 1 87 ? -1.310 11.132 -2.629 1.00 88.69 87 LEU A N 1
ATOM 675 C CA . LEU A 1 87 ? -0.613 10.204 -1.732 1.00 88.69 87 LEU A CA 1
ATOM 676 C C . LEU A 1 87 ? -0.072 10.916 -0.484 1.00 88.69 87 LEU A C 1
ATOM 678 O O . LEU A 1 87 ? -0.277 10.427 0.622 1.00 88.69 87 LEU A O 1
ATOM 682 N N . HIS A 1 88 ? 0.538 12.094 -0.639 1.00 90.75 88 HIS A N 1
ATOM 683 C CA . HIS A 1 88 ? 1.003 12.897 0.496 1.00 90.75 88 HIS A CA 1
ATOM 684 C C . HIS A 1 88 ? -0.139 13.416 1.371 1.00 90.75 88 HIS A C 1
ATOM 686 O O . HIS A 1 88 ? 0.010 13.502 2.586 1.00 90.75 88 HIS A O 1
ATOM 692 N N . ALA A 1 89 ? -1.292 13.744 0.785 1.00 92.88 89 ALA A N 1
ATOM 693 C CA . ALA A 1 89 ? -2.466 14.123 1.566 1.00 92.88 89 ALA A CA 1
ATOM 694 C C . ALA A 1 89 ? -2.983 12.948 2.417 1.00 92.88 89 ALA A C 1
ATOM 696 O O . ALA A 1 89 ? -3.293 13.136 3.591 1.00 92.88 89 ALA A O 1
ATOM 697 N N . ALA A 1 90 ? -3.025 11.734 1.857 1.00 93.25 90 ALA A N 1
ATOM 698 C CA . ALA A 1 90 ? -3.398 10.528 2.598 1.00 93.25 90 ALA A CA 1
ATOM 699 C C . ALA A 1 90 ? -2.374 10.173 3.695 1.00 93.25 90 ALA A C 1
ATOM 701 O O . ALA A 1 90 ? -2.754 9.797 4.805 1.00 93.25 90 ALA A O 1
ATOM 702 N N . GLU A 1 91 ? -1.079 10.345 3.415 1.00 93.25 91 GLU A N 1
ATOM 703 C CA . GLU A 1 91 ? -0.000 10.224 4.403 1.00 93.25 91 GLU A CA 1
ATOM 704 C C . GLU A 1 91 ? -0.189 11.218 5.557 1.00 93.25 91 GLU A C 1
ATOM 706 O O . GLU A 1 91 ? -0.177 10.815 6.718 1.00 93.25 91 GLU A O 1
ATOM 711 N N . ALA A 1 92 ? -0.422 12.499 5.256 1.00 95.19 92 ALA A N 1
ATOM 712 C CA . ALA A 1 92 ? -0.649 13.527 6.268 1.00 95.19 92 ALA A CA 1
ATOM 713 C C . ALA A 1 92 ? -1.866 13.200 7.146 1.00 95.19 92 ALA A C 1
ATOM 715 O O . ALA A 1 92 ? -1.750 13.218 8.367 1.00 95.19 92 ALA A O 1
ATOM 716 N N . ALA A 1 93 ? -2.987 12.798 6.538 1.00 95.00 93 ALA A N 1
ATOM 717 C CA . ALA A 1 93 ? -4.182 12.391 7.274 1.00 95.00 93 ALA A CA 1
ATOM 718 C C . ALA A 1 93 ? -3.926 11.176 8.186 1.00 95.00 93 ALA A C 1
ATOM 720 O O . ALA A 1 93 ? -4.428 11.122 9.306 1.00 95.00 93 ALA A O 1
ATOM 721 N N . THR A 1 94 ? -3.098 10.226 7.739 1.00 94.44 94 THR A N 1
ATOM 722 C CA . THR A 1 94 ? -2.673 9.080 8.560 1.00 94.44 94 THR A CA 1
ATOM 723 C C . THR A 1 94 ? -1.833 9.534 9.756 1.00 94.44 94 THR A C 1
ATOM 725 O O . THR A 1 94 ? -2.059 9.086 10.879 1.00 94.44 94 THR A O 1
ATOM 728 N N . LEU A 1 95 ? -0.865 10.430 9.536 1.00 96.69 95 LEU A N 1
ATOM 729 C CA . LEU A 1 95 ? -0.001 10.957 10.595 1.00 96.69 95 LEU A CA 1
ATOM 730 C C . LEU A 1 95 ? -0.780 11.779 11.620 1.00 96.69 95 LEU A C 1
ATOM 732 O O . LEU A 1 95 ? -0.479 11.699 12.809 1.00 96.69 95 LEU A O 1
ATOM 736 N N . ASP A 1 96 ? -1.761 12.556 11.174 1.00 96.31 96 ASP A N 1
ATOM 737 C CA . ASP A 1 96 ? -2.612 13.342 12.061 1.00 96.31 96 ASP A CA 1
ATOM 738 C C . ASP A 1 96 ? -3.502 12.425 12.906 1.00 96.31 96 ASP A C 1
ATOM 740 O O . ASP A 1 96 ? -3.474 12.536 14.130 1.00 96.31 96 ASP A O 1
ATOM 744 N N . ALA A 1 97 ? -4.140 11.415 12.302 1.00 94.88 97 ALA A N 1
ATOM 745 C CA . ALA A 1 97 ? -4.885 10.392 13.041 1.00 94.88 97 ALA A CA 1
ATOM 746 C C . ALA A 1 97 ? -4.014 9.692 14.106 1.00 94.88 97 ALA A C 1
ATOM 748 O O . ALA A 1 97 ? -4.413 9.582 15.260 1.00 94.8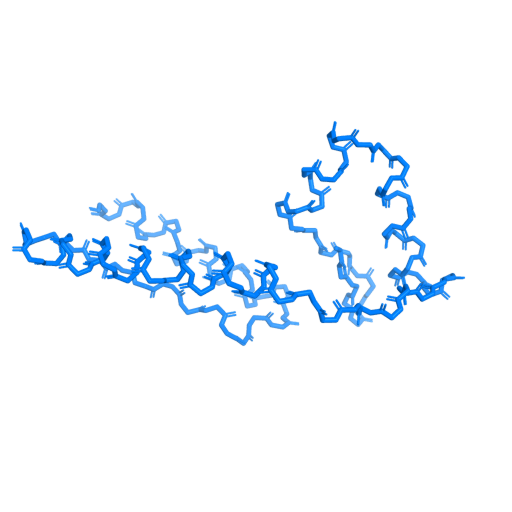8 97 ALA A O 1
ATOM 749 N N . MET A 1 98 ? -2.783 9.294 13.759 1.00 94.38 98 MET A N 1
ATOM 750 C CA . MET A 1 98 ? -1.844 8.675 14.710 1.00 94.38 98 MET A CA 1
ATOM 751 C C . MET A 1 98 ? -1.439 9.594 15.871 1.00 94.38 98 MET A C 1
ATOM 753 O O . MET A 1 98 ? -1.104 9.106 16.950 1.00 94.38 98 MET A O 1
ATOM 757 N N . ARG A 1 99 ? -1.406 10.913 15.652 1.00 95.50 99 ARG A N 1
ATOM 758 C CA . ARG A 1 99 ? -1.100 11.900 16.700 1.00 95.50 99 ARG A CA 1
ATOM 759 C C . ARG A 1 99 ? -2.300 12.166 17.605 1.00 95.50 99 ARG A C 1
ATOM 761 O O . ARG A 1 99 ? -2.095 12.559 18.752 1.00 95.50 99 ARG A O 1
ATOM 768 N N . GLU A 1 100 ? -3.512 11.976 17.095 1.00 90.69 100 GLU A N 1
ATOM 769 C CA . GLU A 1 100 ? -4.768 12.201 17.813 1.00 90.69 100 GLU A CA 1
ATOM 770 C C . GLU A 1 100 ? -5.183 11.015 18.705 1.00 90.69 100 GLU A C 1
ATOM 772 O O . GLU A 1 100 ? -5.777 11.255 19.759 1.00 90.69 100 GLU A O 1
ATOM 777 N N . GLY A 1 101 ? -4.805 9.776 18.354 1.00 72.94 101 GLY A N 1
ATOM 778 C CA . GLY A 1 101 ? -4.947 8.571 19.197 1.00 72.94 101 GLY A CA 1
ATOM 779 C C . GLY A 1 101 ? -5.892 7.517 18.637 1.00 72.94 101 GLY A C 1
ATOM 780 O O . GLY A 1 101 ? -6.534 6.829 19.465 1.00 72.94 101 GLY A O 1
#

Radius of gyration: 17.62 Å; chains: 1; bounding box: 35×34×44 Å

Secondary structure (DSSP, 8-state):
-EE-TT-PEE--HHHHHHHHH-HHHHHHHHHHHTTSSPPPPPP--HHHHHHHHHHHHHHHHHHHHHHHTT---PPPP-TT--SHHHHHHHHHHHHHHHHH-